Protein AF-A0A8S3FNK2-F1 (afdb_monomer_lite)

Sequence (102 aa):
LIDAASNMPTMTAAFDQECASVTMARIAVHRADTEEGADVLRWLDKTLIRLCQKFAIYEKDNPGSFQLADTFTLYPQFMYHLRRSQFLQVFNNSPDETAFYR

InterPro domains:
  IPR006900 Sec23/Sec24, helical domain [PF04815] (16-102)
  IPR036175 Sec23/Sec24 helical domain superfamily [SSF81811] (16-102)
  IPR037364 Protein transport protein Sec23 [PTHR11141] (7-102)

Foldseek 3Di:
DPPPVVCLVVCLVPAALVVVLVVLLVVLLVCVVPDPLVVSLVVLVVVVVVVQVRAWDADPPDPVRTDHDPNCPCNVVSSVDSNVDCSRPVPVHDPVRNVVVD

Structure (mmCIF, N/CA/C/O backbone):
data_AF-A0A8S3FNK2-F1
#
_entry.id   AF-A0A8S3FNK2-F1
#
loop_
_atom_site.group_PDB
_atom_site.id
_atom_site.type_symbol
_atom_site.label_atom_id
_atom_site.label_alt_id
_atom_site.label_comp_id
_atom_site.label_asym_id
_atom_site.label_entity_id
_atom_site.label_seq_id
_atom_site.pdbx_PDB_ins_code
_atom_site.Cartn_x
_atom_site.Cartn_y
_atom_site.Cartn_z
_atom_site.occupancy
_atom_site.B_iso_or_equiv
_atom_site.auth_seq_id
_atom_site.auth_comp_id
_atom_site.auth_asym_id
_atom_site.auth_atom_id
_atom_site.pdbx_PDB_model_num
ATOM 1 N N . LEU A 1 1 ? 11.334 3.707 30.193 1.00 43.28 1 LEU A N 1
ATOM 2 C CA . LEU A 1 1 ? 10.810 2.977 29.019 1.00 43.28 1 LEU A CA 1
ATOM 3 C C . LEU A 1 1 ? 9.334 3.319 28.934 1.00 43.28 1 LEU A C 1
ATOM 5 O O . LEU A 1 1 ? 8.587 2.889 29.794 1.00 43.28 1 LEU A O 1
ATOM 9 N N . ILE A 1 2 ? 8.958 4.228 28.035 1.00 47.81 2 ILE A N 1
ATOM 10 C CA . ILE A 1 2 ? 7.559 4.642 27.861 1.00 47.81 2 ILE A CA 1
ATOM 11 C C . ILE A 1 2 ? 6.881 3.519 27.074 1.00 47.81 2 ILE A C 1
ATOM 13 O O . ILE A 1 2 ? 7.339 3.199 25.977 1.00 47.81 2 ILE A O 1
ATOM 17 N N . ASP A 1 3 ? 5.867 2.879 27.654 1.00 52.34 3 ASP A N 1
ATOM 18 C CA . ASP A 1 3 ? 5.158 1.766 27.021 1.00 52.34 3 ASP A CA 1
ATOM 19 C C . ASP A 1 3 ? 4.582 2.195 25.669 1.00 52.34 3 ASP A C 1
ATOM 21 O O . ASP A 1 3 ? 3.768 3.108 25.581 1.00 52.34 3 ASP A O 1
ATOM 25 N N . ALA A 1 4 ? 4.960 1.511 24.587 1.00 57.75 4 ALA A N 1
ATOM 26 C CA . ALA A 1 4 ? 4.435 1.794 23.248 1.00 57.75 4 ALA A CA 1
ATOM 27 C C . ALA A 1 4 ? 2.893 1.700 23.173 1.00 57.75 4 ALA A C 1
ATOM 29 O O . ALA A 1 4 ? 2.280 2.288 22.284 1.00 57.75 4 ALA A O 1
ATOM 30 N N . ALA A 1 5 ? 2.265 0.991 24.119 1.00 59.44 5 ALA A N 1
ATOM 31 C CA . ALA A 1 5 ? 0.817 0.897 24.257 1.00 59.44 5 ALA A CA 1
ATOM 32 C C . ALA A 1 5 ? 0.164 2.206 24.743 1.00 59.44 5 ALA A C 1
ATOM 34 O O . ALA A 1 5 ? -0.924 2.534 24.275 1.00 59.44 5 ALA A O 1
ATOM 35 N N . SER A 1 6 ? 0.816 2.987 25.617 1.00 64.06 6 SER A N 1
ATOM 36 C CA . SER A 1 6 ? 0.245 4.249 26.121 1.00 64.06 6 SER A CA 1
ATOM 37 C C . SER A 1 6 ? 0.238 5.361 25.066 1.00 64.06 6 SER A C 1
ATOM 39 O O . SER A 1 6 ? -0.587 6.268 25.135 1.00 64.06 6 SER A O 1
ATOM 41 N N . ASN A 1 7 ? 1.085 5.248 24.037 1.00 79.19 7 ASN A N 1
ATOM 42 C CA . ASN A 1 7 ? 1.164 6.201 22.926 1.00 79.19 7 ASN A CA 1
ATOM 43 C C . ASN A 1 7 ? 0.281 5.846 21.716 1.00 79.19 7 ASN A C 1
ATOM 45 O O . ASN A 1 7 ? 0.213 6.635 20.772 1.00 79.19 7 ASN A O 1
ATOM 49 N N . MET A 1 8 ? -0.404 4.696 21.714 1.00 82.44 8 MET A N 1
ATOM 50 C CA . MET A 1 8 ? -1.198 4.244 20.560 1.00 82.44 8 MET A CA 1
ATOM 51 C C . MET A 1 8 ? -2.284 5.247 20.118 1.00 82.44 8 MET A C 1
ATOM 53 O O . MET A 1 8 ? -2.407 5.470 18.910 1.00 82.44 8 MET A O 1
ATOM 57 N N . PRO A 1 9 ? -3.032 5.906 21.031 1.00 86.81 9 PRO A N 1
ATOM 58 C CA . PRO A 1 9 ? -4.026 6.907 20.638 1.00 86.81 9 PRO A CA 1
ATOM 59 C C . PRO A 1 9 ? -3.391 8.106 19.922 1.00 86.81 9 PRO A C 1
ATOM 61 O O . PRO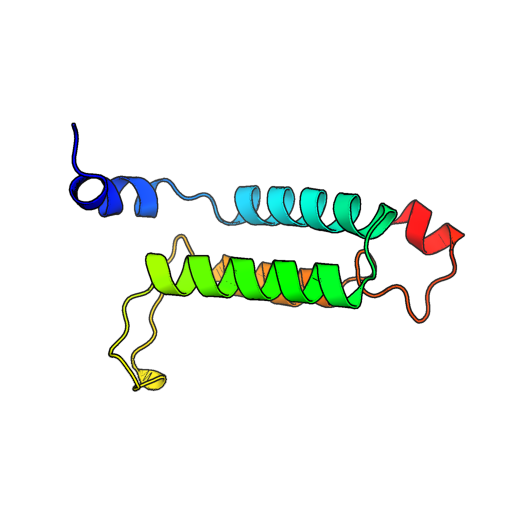 A 1 9 ? -3.850 8.506 18.854 1.00 86.81 9 PRO A O 1
ATOM 64 N N . THR A 1 10 ? -2.281 8.624 20.455 1.00 89.75 10 THR A N 1
ATOM 65 C CA . THR A 1 10 ? -1.531 9.738 19.857 1.00 89.75 10 THR A CA 1
ATOM 66 C C . THR A 1 10 ? -0.985 9.369 18.480 1.00 89.75 10 THR A C 1
ATOM 68 O O . THR A 1 10 ? -1.089 10.155 17.544 1.00 89.75 10 THR A O 1
ATOM 71 N N . MET A 1 11 ? -0.444 8.156 18.326 1.00 88.88 11 MET A N 1
ATOM 72 C CA . MET A 1 11 ? 0.054 7.667 17.036 1.00 88.88 11 MET A CA 1
ATOM 73 C C . MET A 1 11 ? -1.064 7.517 15.999 1.00 88.88 11 MET A C 1
ATOM 75 O O . MET A 1 11 ? -0.859 7.842 14.835 1.00 88.88 11 MET A O 1
ATOM 79 N N . THR A 1 12 ? -2.239 7.043 16.420 1.00 92.00 12 THR A N 1
ATOM 80 C CA . THR A 1 12 ? -3.412 6.863 15.547 1.00 92.00 12 THR A CA 1
ATOM 81 C C . THR A 1 12 ? -3.925 8.209 15.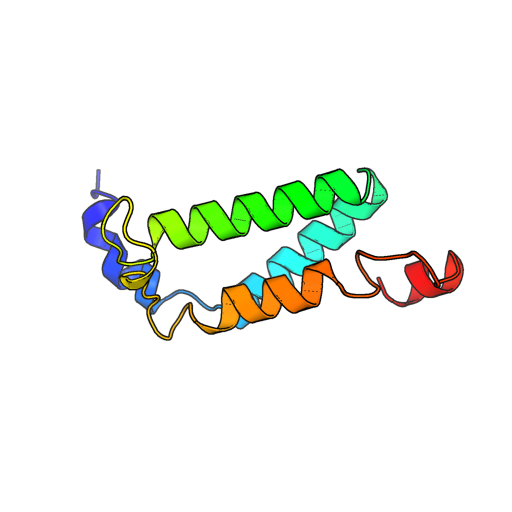034 1.00 92.00 12 THR A C 1
ATOM 83 O O . THR A 1 12 ? -4.248 8.338 13.854 1.00 92.00 12 THR A O 1
ATOM 86 N N . ALA A 1 13 ? -3.965 9.219 15.907 1.00 92.62 13 ALA A N 1
ATOM 87 C CA . ALA A 1 13 ? -4.396 10.570 15.559 1.00 92.62 13 ALA A CA 1
ATOM 88 C C . ALA A 1 13 ? -3.383 11.318 14.675 1.00 92.62 13 ALA A C 1
ATOM 90 O O . ALA A 1 13 ? -3.775 12.159 13.874 1.00 92.62 13 ALA A O 1
ATOM 91 N N . ALA A 1 14 ? -2.090 11.014 14.811 1.00 94.69 14 ALA A N 1
ATOM 92 C CA . ALA A 1 14 ? -1.020 11.653 14.046 1.00 94.69 14 ALA A CA 1
ATOM 93 C C . ALA A 1 14 ? -0.716 10.968 12.699 1.00 94.69 14 ALA A C 1
ATOM 95 O O . ALA A 1 14 ? 0.179 11.415 11.982 1.00 94.69 14 ALA A O 1
ATOM 96 N N . PHE A 1 15 ? -1.397 9.867 12.364 1.00 97.00 15 PHE A N 1
ATOM 97 C CA . PHE A 1 15 ? -1.154 9.155 11.113 1.00 97.00 15 PHE A CA 1
ATOM 98 C C . PHE A 1 15 ? -1.734 9.918 9.917 1.00 97.00 15 PHE A C 1
ATOM 100 O O . PHE A 1 15 ? -2.938 10.149 9.834 1.00 97.00 15 PHE A O 1
ATOM 107 N N . ASP A 1 16 ? -0.866 10.260 8.968 1.00 98.06 16 ASP A N 1
ATOM 108 C CA . ASP A 1 16 ? -1.234 10.861 7.688 1.00 98.06 16 ASP A CA 1
ATOM 109 C C . ASP A 1 16 ? -1.307 9.770 6.610 1.00 98.06 16 ASP A C 1
ATOM 111 O O . ASP A 1 16 ? -0.289 9.311 6.079 1.00 98.06 16 ASP A O 1
ATOM 115 N N . GLN A 1 17 ? -2.526 9.328 6.302 1.00 97.88 17 GLN A N 1
ATOM 116 C CA . GLN A 1 17 ? -2.761 8.264 5.327 1.00 97.88 17 GLN A CA 1
ATOM 117 C C . GLN A 1 17 ? -2.408 8.637 3.885 1.00 97.88 17 GLN A C 1
ATOM 119 O O . GLN A 1 17 ? -2.046 7.743 3.117 1.00 97.88 17 GLN A O 1
ATOM 124 N N . GLU A 1 18 ? -2.482 9.909 3.496 1.00 98.25 18 GLU A N 1
ATOM 125 C CA . GLU A 1 18 ? -2.151 10.338 2.133 1.00 98.25 18 GLU A CA 1
ATOM 126 C C . GLU A 1 18 ? -0.633 10.337 1.942 1.00 98.25 18 GLU A C 1
ATOM 128 O O . GLU A 1 18 ? -0.111 9.688 1.028 1.00 98.25 18 GLU A O 1
ATOM 133 N N . CYS A 1 19 ? 0.091 10.960 2.876 1.00 98.38 19 CYS A N 1
ATOM 134 C CA . CYS A 1 19 ? 1.551 10.975 2.889 1.00 98.38 19 CYS A CA 1
ATOM 135 C C . CYS A 1 19 ? 2.133 9.557 2.998 1.00 98.38 19 CYS A C 1
ATOM 137 O O . CYS A 1 19 ? 3.044 9.186 2.244 1.00 98.38 19 CYS A O 1
ATOM 139 N N . ALA A 1 20 ? 1.579 8.721 3.884 1.00 98.19 20 ALA A N 1
ATOM 140 C CA . ALA A 1 20 ? 1.993 7.328 4.017 1.00 98.19 20 ALA A CA 1
ATOM 141 C C . ALA A 1 20 ? 1.766 6.542 2.717 1.00 98.19 20 ALA A C 1
ATOM 143 O O . ALA A 1 20 ? 2.637 5.772 2.312 1.00 98.19 20 ALA A O 1
ATOM 144 N N . SER A 1 21 ? 0.639 6.763 2.032 1.00 98.19 21 SER A N 1
ATOM 145 C CA . SER A 1 21 ? 0.322 6.076 0.775 1.00 98.19 21 SER A CA 1
ATOM 146 C C . SER A 1 21 ? 1.303 6.429 -0.339 1.00 98.19 21 SER A C 1
ATOM 148 O O . SER A 1 21 ? 1.821 5.530 -1.001 1.00 98.19 21 SER A O 1
ATOM 150 N N . VAL A 1 22 ? 1.618 7.717 -0.514 1.00 98.50 22 VAL A N 1
ATOM 151 C CA . VAL A 1 22 ? 2.606 8.169 -1.508 1.00 98.50 22 VAL A CA 1
ATOM 152 C C . VAL A 1 22 ? 3.999 7.636 -1.170 1.00 98.50 22 VAL A C 1
ATOM 154 O O . VAL A 1 22 ? 4.713 7.149 -2.046 1.00 98.50 22 VAL A O 1
ATOM 157 N N . THR A 1 23 ? 4.383 7.659 0.106 1.00 98.56 23 THR A N 1
ATOM 158 C CA . THR A 1 23 ? 5.675 7.120 0.556 1.00 98.56 23 THR A CA 1
ATOM 159 C C . THR A 1 23 ? 5.786 5.624 0.258 1.00 98.56 23 THR A C 1
ATOM 161 O O . THR A 1 23 ? 6.788 5.170 -0.293 1.00 98.56 23 THR A O 1
ATOM 164 N N . MET A 1 24 ? 4.735 4.859 0.549 1.00 98.44 24 MET A N 1
ATOM 165 C CA . MET A 1 24 ? 4.681 3.427 0.259 1.00 98.44 24 MET A CA 1
ATOM 166 C C . MET A 1 24 ? 4.673 3.129 -1.239 1.00 98.44 24 MET A C 1
ATOM 168 O O . MET A 1 24 ? 5.327 2.177 -1.658 1.00 98.44 24 MET A O 1
ATOM 172 N N . ALA A 1 25 ? 4.014 3.961 -2.051 1.00 98.38 25 ALA A N 1
ATOM 173 C CA . ALA A 1 25 ? 4.073 3.868 -3.507 1.00 98.38 25 ALA A CA 1
ATOM 174 C C . ALA A 1 25 ? 5.504 4.045 -4.030 1.00 98.38 25 ALA A C 1
ATOM 176 O O . ALA A 1 25 ? 5.966 3.224 -4.817 1.00 98.38 25 ALA A O 1
ATOM 177 N N . ARG A 1 26 ? 6.241 5.048 -3.534 1.00 98.25 26 ARG A N 1
ATOM 178 C CA . ARG A 1 26 ? 7.647 5.270 -3.917 1.00 98.25 26 ARG A CA 1
ATOM 179 C C . ARG A 1 26 ? 8.538 4.084 -3.556 1.00 98.25 26 ARG A C 1
ATOM 181 O O . ARG A 1 26 ? 9.374 3.685 -4.359 1.00 98.25 26 ARG A O 1
ATOM 188 N N . ILE A 1 27 ? 8.340 3.494 -2.374 1.00 98.38 27 ILE A N 1
ATOM 189 C CA . ILE A 1 27 ? 9.071 2.284 -1.975 1.00 98.38 27 ILE A CA 1
ATOM 190 C C . ILE A 1 27 ? 8.692 1.111 -2.887 1.00 98.38 27 ILE A C 1
ATOM 192 O O . ILE A 1 27 ? 9.577 0.385 -3.327 1.00 98.38 27 ILE A O 1
ATOM 196 N N . ALA A 1 28 ? 7.406 0.926 -3.195 1.00 98.06 28 ALA A N 1
ATOM 197 C CA . ALA A 1 28 ? 6.946 -0.149 -4.073 1.00 98.06 28 ALA A CA 1
ATOM 198 C C . ALA A 1 28 ? 7.556 -0.041 -5.479 1.00 98.06 28 ALA A C 1
ATOM 200 O O . ALA A 1 28 ? 8.056 -1.036 -5.996 1.00 98.06 28 ALA A O 1
ATOM 201 N N . VAL A 1 29 ? 7.562 1.162 -6.065 1.00 97.50 29 VAL A N 1
ATOM 202 C CA . VAL A 1 29 ? 8.180 1.432 -7.373 1.00 97.50 29 VAL A CA 1
ATOM 203 C C . VAL A 1 29 ? 9.672 1.127 -7.340 1.00 97.50 29 VAL A C 1
ATOM 205 O O . VAL A 1 29 ? 10.144 0.370 -8.176 1.00 97.50 29 VAL A O 1
ATOM 208 N N . HIS A 1 30 ? 10.387 1.614 -6.323 1.00 97.69 30 HIS A N 1
ATOM 209 C CA . HIS A 1 30 ? 11.817 1.348 -6.182 1.00 97.69 30 HIS A CA 1
ATOM 210 C C . HIS A 1 30 ? 12.137 -0.150 -6.035 1.00 97.69 30 HIS A C 1
ATOM 212 O O . HIS A 1 30 ? 13.089 -0.654 -6.625 1.00 97.69 30 HIS A O 1
ATOM 218 N N . ARG A 1 31 ? 11.330 -0.898 -5.270 1.00 97.50 31 ARG A N 1
ATOM 219 C CA . ARG A 1 31 ? 11.480 -2.361 -5.171 1.00 97.50 31 ARG A CA 1
ATOM 220 C C . ARG A 1 31 ? 11.244 -3.039 -6.516 1.00 97.50 31 ARG A C 1
ATOM 222 O O . ARG A 1 31 ? 11.966 -3.971 -6.851 1.00 97.50 31 ARG A O 1
ATOM 229 N N . ALA A 1 32 ? 10.284 -2.553 -7.300 1.00 96.00 32 ALA A N 1
ATOM 230 C CA . ALA A 1 32 ? 9.942 -3.101 -8.609 1.00 96.00 32 ALA A CA 1
ATOM 231 C C . ALA A 1 32 ? 11.018 -2.884 -9.691 1.00 96.00 32 ALA A C 1
ATOM 233 O O . ALA A 1 32 ? 10.822 -3.332 -10.822 1.00 96.00 32 ALA A O 1
ATOM 234 N N . ASP A 1 33 ? 12.127 -2.209 -9.374 1.00 93.25 33 ASP A N 1
ATOM 235 C CA . ASP A 1 33 ? 13.301 -2.117 -10.249 1.00 93.25 33 ASP A CA 1
ATOM 236 C C . ASP A 1 33 ? 14.227 -3.337 -10.119 1.00 93.25 33 ASP A C 1
ATOM 238 O O . ASP A 1 33 ? 15.009 -3.619 -11.025 1.00 93.25 33 ASP A O 1
ATOM 242 N N . THR A 1 34 ? 14.160 -4.066 -8.998 1.00 93.88 34 THR A N 1
ATOM 243 C CA . THR A 1 34 ? 15.060 -5.203 -8.716 1.00 93.88 34 THR A CA 1
ATOM 244 C C . THR A 1 34 ? 14.338 -6.488 -8.307 1.00 93.88 34 THR A C 1
ATOM 246 O O . THR A 1 34 ? 14.893 -7.572 -8.472 1.00 93.88 34 THR A O 1
ATOM 249 N N . GLU A 1 35 ? 13.109 -6.393 -7.799 1.00 95.88 35 GLU A N 1
ATOM 250 C CA . GLU A 1 35 ? 12.283 -7.522 -7.360 1.00 95.88 35 GLU A CA 1
ATOM 251 C C . GLU A 1 35 ? 11.211 -7.876 -8.406 1.00 95.88 35 GLU A C 1
ATOM 253 O O . GLU A 1 35 ? 10.728 -7.016 -9.146 1.00 95.88 35 GLU A O 1
ATOM 258 N N . GLU A 1 36 ? 10.779 -9.142 -8.439 1.00 93.88 36 GLU A N 1
ATOM 259 C CA . GLU A 1 36 ? 9.659 -9.557 -9.288 1.00 93.88 36 GLU A CA 1
ATOM 260 C C . GLU A 1 36 ? 8.351 -8.877 -8.855 1.00 93.88 36 GLU A C 1
ATOM 262 O O . GLU A 1 36 ? 8.034 -8.783 -7.666 1.00 93.88 36 GLU A O 1
ATOM 267 N N . GLY A 1 37 ? 7.531 -8.457 -9.826 1.00 93.19 37 GLY A N 1
ATOM 268 C CA . GLY A 1 37 ? 6.289 -7.726 -9.551 1.00 93.19 37 GLY A CA 1
ATOM 269 C C . GLY A 1 37 ? 5.351 -8.455 -8.579 1.00 93.19 37 GLY A C 1
ATOM 270 O O . GLY A 1 37 ? 4.778 -7.828 -7.690 1.00 93.19 37 GLY A O 1
ATOM 271 N N . ALA A 1 38 ? 5.243 -9.784 -8.675 1.00 95.75 38 ALA A N 1
ATOM 272 C CA . ALA A 1 38 ? 4.429 -10.584 -7.757 1.00 95.75 38 ALA A CA 1
ATOM 273 C C . ALA A 1 38 ? 4.909 -10.490 -6.295 1.00 95.75 38 ALA A C 1
ATOM 275 O O . ALA A 1 38 ? 4.083 -10.411 -5.378 1.00 95.75 38 ALA A O 1
ATOM 276 N N . ASP A 1 39 ? 6.222 -10.441 -6.068 1.00 97.56 39 ASP A N 1
ATOM 277 C CA . ASP A 1 39 ? 6.803 -10.312 -4.732 1.00 97.56 39 ASP A CA 1
ATOM 278 C C . ASP A 1 39 ? 6.598 -8.912 -4.150 1.00 97.56 39 ASP A C 1
ATOM 280 O O . ASP A 1 39 ? 6.224 -8.790 -2.977 1.00 97.56 39 ASP A O 1
ATOM 284 N N . VAL A 1 40 ? 6.724 -7.864 -4.972 1.00 98.00 40 VAL A N 1
ATOM 285 C CA . VAL A 1 40 ? 6.427 -6.480 -4.562 1.00 98.00 40 VAL A CA 1
ATOM 286 C C . VAL A 1 40 ? 4.962 -6.338 -4.144 1.00 98.00 40 VAL A C 1
ATOM 288 O O . VAL A 1 40 ? 4.668 -5.762 -3.093 1.00 98.00 40 VAL A O 1
ATOM 291 N N . LEU A 1 41 ? 4.029 -6.915 -4.908 1.00 98.19 41 LEU A N 1
ATOM 292 C CA . LEU A 1 41 ? 2.603 -6.914 -4.559 1.00 98.19 41 LEU A CA 1
ATOM 293 C C . LEU A 1 41 ? 2.344 -7.673 -3.258 1.00 98.19 41 LEU A C 1
ATOM 295 O O . LEU A 1 41 ? 1.624 -7.186 -2.388 1.00 98.19 41 LEU A O 1
ATOM 299 N N . ARG A 1 42 ? 2.976 -8.839 -3.078 1.00 98.38 42 ARG A N 1
ATOM 300 C CA . ARG A 1 42 ? 2.852 -9.617 -1.840 1.00 98.38 42 ARG A CA 1
ATOM 301 C C . ARG A 1 42 ? 3.398 -8.854 -0.637 1.00 98.38 42 ARG A C 1
ATOM 303 O O . ARG A 1 42 ? 2.839 -8.953 0.457 1.00 98.38 42 ARG A O 1
ATOM 310 N N . TRP A 1 43 ? 4.489 -8.113 -0.810 1.00 98.38 43 TRP A N 1
ATOM 311 C CA . TRP A 1 43 ? 5.045 -7.241 0.220 1.00 98.38 43 TRP A CA 1
ATOM 312 C C . TRP A 1 43 ? 4.091 -6.091 0.568 1.00 98.38 43 TRP A C 1
ATOM 314 O O . TRP A 1 43 ? 3.862 -5.836 1.756 1.00 98.38 43 TRP A O 1
ATOM 324 N N . LEU A 1 44 ? 3.494 -5.451 -0.439 1.00 98.50 44 LEU A N 1
ATOM 325 C CA . LEU A 1 44 ? 2.526 -4.372 -0.256 1.00 98.50 44 LEU A CA 1
ATOM 326 C C . LEU A 1 44 ? 1.295 -4.864 0.520 1.00 98.50 44 LEU A C 1
ATOM 328 O O . LEU A 1 44 ? 0.949 -4.296 1.558 1.00 98.50 44 LEU A O 1
ATOM 332 N N . ASP A 1 45 ? 0.711 -5.984 0.084 1.00 98.50 45 ASP A N 1
ATOM 333 C CA . ASP A 1 45 ? -0.462 -6.601 0.708 1.00 98.50 45 ASP A CA 1
ATOM 334 C C . ASP A 1 45 ? -0.157 -7.024 2.163 1.00 98.50 45 ASP A C 1
ATOM 336 O O . ASP A 1 45 ? -0.922 -6.727 3.083 1.00 98.50 45 ASP A O 1
ATOM 340 N N . LYS A 1 46 ? 1.007 -7.641 2.426 1.00 98.50 46 LYS A N 1
ATOM 341 C CA . LYS A 1 46 ? 1.434 -7.991 3.797 1.00 98.50 46 LYS A CA 1
ATOM 342 C C . LYS A 1 46 ? 1.637 -6.767 4.687 1.00 98.50 46 LYS A C 1
ATOM 344 O O . LYS A 1 46 ? 1.374 -6.842 5.888 1.00 98.50 46 LYS A O 1
ATOM 349 N N . THR A 1 47 ? 2.135 -5.666 4.135 1.00 98.31 47 THR A N 1
ATOM 350 C CA . THR A 1 47 ? 2.348 -4.431 4.898 1.00 98.31 47 THR A CA 1
ATOM 351 C C . THR A 1 47 ? 1.015 -3.787 5.271 1.00 98.31 47 THR A C 1
ATOM 353 O O . THR A 1 47 ? 0.835 -3.416 6.431 1.00 98.31 47 THR A O 1
ATOM 356 N N . LEU A 1 48 ? 0.052 -3.762 4.343 1.00 98.50 48 LEU A N 1
ATOM 357 C CA . LEU A 1 48 ? -1.321 -3.333 4.615 1.00 98.50 48 LEU A CA 1
ATOM 358 C C . LEU A 1 48 ? -1.976 -4.192 5.708 1.00 98.50 48 LEU A C 1
ATOM 360 O O . LEU A 1 48 ? -2.492 -3.646 6.679 1.00 98.50 48 LEU A O 1
ATOM 364 N N . ILE A 1 49 ? -1.892 -5.524 5.603 1.00 98.38 49 ILE A N 1
ATOM 365 C CA . ILE A 1 49 ? -2.473 -6.441 6.598 1.00 98.38 49 ILE A CA 1
ATOM 366 C C . ILE A 1 49 ? -1.906 -6.172 7.995 1.00 98.38 49 ILE A C 1
ATOM 368 O O . ILE A 1 49 ? -2.670 -6.087 8.952 1.00 98.38 49 ILE A O 1
ATOM 372 N N . ARG A 1 50 ? -0.586 -5.992 8.133 1.00 98.12 50 ARG A N 1
ATOM 373 C CA . ARG A 1 50 ? 0.044 -5.701 9.435 1.00 98.12 50 ARG A CA 1
ATOM 374 C C . ARG A 1 50 ? -0.411 -4.370 10.025 1.00 98.12 50 ARG A C 1
ATOM 376 O O . ARG A 1 50 ? -0.596 -4.280 11.235 1.00 98.12 50 ARG A O 1
ATOM 383 N N . LEU A 1 51 ? -0.577 -3.346 9.188 1.00 97.12 51 LEU A N 1
ATOM 384 C CA . LEU A 1 51 ? -1.088 -2.047 9.618 1.00 97.12 51 LEU A CA 1
ATOM 385 C C . LEU A 1 51 ? -2.526 -2.186 10.129 1.00 97.12 51 LEU A C 1
ATOM 387 O O . LEU A 1 51 ? -2.813 -1.775 11.251 1.00 97.12 51 LEU A O 1
ATOM 391 N N . CYS A 1 52 ? -3.396 -2.856 9.371 1.00 97.38 52 CYS A N 1
ATOM 392 C CA . CYS A 1 52 ? -4.766 -3.129 9.793 1.00 97.38 52 CYS A CA 1
ATOM 393 C C . CYS A 1 52 ? -4.815 -3.961 11.083 1.00 97.38 52 CYS A C 1
ATOM 395 O O . CYS A 1 52 ? -5.526 -3.599 12.009 1.00 97.38 52 CYS A O 1
ATOM 397 N N . GLN A 1 53 ? -4.012 -5.021 11.202 1.00 96.19 53 GLN A N 1
ATOM 398 C CA . GLN A 1 53 ? -3.952 -5.842 12.417 1.00 96.19 53 GLN A CA 1
ATOM 399 C C . GLN A 1 53 ? -3.546 -5.053 13.665 1.00 96.19 53 GLN A C 1
ATOM 401 O O . GLN A 1 53 ? -3.951 -5.431 14.763 1.00 96.19 53 GLN A O 1
ATOM 406 N N . LYS A 1 54 ? -2.737 -3.998 13.502 1.00 94.94 54 LYS A N 1
ATOM 407 C CA . LYS A 1 54 ? -2.225 -3.176 14.601 1.00 94.94 54 LYS A CA 1
ATOM 408 C C . LYS A 1 54 ? -3.161 -2.034 15.002 1.00 94.94 54 LYS A C 1
ATOM 410 O O . LYS A 1 54 ? -3.202 -1.704 16.182 1.00 94.94 54 LYS A O 1
ATOM 415 N N . PHE A 1 55 ? -3.849 -1.416 14.042 1.00 95.12 55 PHE A N 1
ATOM 416 C CA . PHE A 1 55 ? -4.601 -0.173 14.266 1.00 95.12 55 PHE A CA 1
ATOM 417 C C . PHE A 1 55 ? -6.119 -0.301 14.078 1.00 95.12 55 PHE A C 1
ATOM 419 O O . PHE A 1 55 ? -6.845 0.616 14.454 1.00 95.12 55 PHE A O 1
ATOM 426 N N . ALA A 1 56 ? -6.617 -1.407 13.519 1.00 96.00 56 ALA A N 1
ATOM 427 C CA . ALA A 1 56 ? -8.051 -1.669 13.452 1.00 96.00 56 ALA A CA 1
ATOM 428 C C . ALA A 1 56 ? -8.584 -2.232 14.772 1.00 96.00 56 ALA A C 1
ATOM 430 O O . ALA A 1 56 ? -7.868 -2.898 15.522 1.00 96.00 56 ALA A O 1
ATOM 431 N N . ILE A 1 57 ? -9.876 -2.024 15.001 1.00 96.00 57 ILE A N 1
ATOM 432 C CA . ILE A 1 57 ? -10.637 -2.672 16.066 1.00 96.00 57 ILE A CA 1
ATOM 433 C C . ILE A 1 57 ? -11.438 -3.797 15.418 1.00 96.00 57 ILE A C 1
ATOM 435 O O . ILE A 1 57 ? -12.115 -3.580 14.414 1.00 96.00 57 ILE A O 1
ATOM 439 N N . TYR A 1 58 ? -11.309 -5.009 15.949 1.00 97.81 58 TYR A N 1
ATOM 440 C CA . TYR A 1 58 ? -12.032 -6.181 15.470 1.00 97.81 58 TYR A CA 1
ATOM 441 C C . TYR A 1 58 ? -12.062 -7.270 16.541 1.00 97.81 58 TYR A C 1
ATOM 443 O O . TYR A 1 58 ? -11.176 -7.380 17.390 1.00 97.81 58 TYR A O 1
ATOM 451 N N . GLU A 1 59 ? -13.079 -8.111 16.457 1.00 97.88 59 GLU A N 1
ATOM 452 C CA . GLU A 1 59 ? -13.166 -9.379 17.157 1.00 97.88 59 GLU A CA 1
ATOM 453 C C . GLU A 1 59 ? -12.485 -10.466 16.325 1.00 97.88 59 GLU A C 1
ATOM 455 O O . GLU A 1 59 ? -12.641 -10.556 15.101 1.00 97.88 59 GLU A O 1
ATOM 460 N N . LYS A 1 60 ? -11.713 -11.317 17.000 1.00 96.00 60 LYS A N 1
ATOM 461 C CA . LYS A 1 60 ? -11.042 -12.439 16.350 1.00 96.00 60 LYS A CA 1
ATOM 462 C C . LYS A 1 60 ? -12.080 -13.358 15.694 1.00 96.00 60 LYS A C 1
ATOM 464 O O . LYS A 1 60 ? -13.103 -13.665 16.294 1.00 96.00 60 LYS A O 1
ATOM 469 N N . ASP A 1 61 ? -11.784 -13.797 14.472 1.00 95.94 61 ASP A N 1
ATOM 470 C CA . ASP A 1 61 ? -12.608 -14.722 13.684 1.00 95.94 61 ASP A CA 1
ATOM 471 C C . ASP A 1 61 ? -14.014 -14.188 13.311 1.00 95.94 61 ASP A C 1
ATOM 473 O O . ASP A 1 61 ? -14.833 -14.935 12.780 1.00 95.94 61 ASP A O 1
ATOM 477 N N . ASN A 1 62 ? -14.278 -12.884 13.494 1.00 97.81 62 ASN A N 1
ATOM 478 C CA . ASN A 1 62 ? -15.514 -12.210 13.077 1.00 97.81 62 ASN A CA 1
ATOM 479 C C . ASN A 1 62 ? -15.219 -11.047 12.101 1.00 97.81 62 ASN A C 1
ATOM 481 O O . ASN A 1 62 ? -15.061 -9.901 12.532 1.00 97.81 62 ASN A O 1
ATOM 485 N N . PRO A 1 63 ? -15.177 -11.290 10.776 1.00 96.69 63 PRO A N 1
ATOM 486 C CA . PRO A 1 63 ? -14.856 -10.257 9.787 1.00 96.69 63 PRO A CA 1
ATOM 487 C C . PRO A 1 63 ? -15.804 -9.046 9.787 1.00 96.69 63 PRO A C 1
ATOM 489 O O . PRO A 1 63 ? -15.383 -7.951 9.428 1.00 96.69 63 PRO A O 1
ATOM 492 N N . GLY A 1 64 ? -17.066 -9.218 10.204 1.00 98.06 64 GLY A N 1
ATOM 493 C CA . GLY A 1 64 ? -18.061 -8.138 10.243 1.00 98.06 64 GLY A CA 1
ATOM 494 C C . GLY A 1 64 ? -17.804 -7.087 11.327 1.00 98.06 64 GLY A C 1
ATOM 495 O O . GLY A 1 64 ? -18.391 -6.010 11.284 1.00 98.06 64 GLY A O 1
ATOM 496 N N . SER A 1 65 ? -16.920 -7.386 12.281 1.00 98.25 65 SER A N 1
ATOM 497 C CA . SER A 1 65 ? -16.533 -6.472 13.362 1.00 98.25 65 SER A CA 1
ATOM 498 C C . SER A 1 65 ? -15.435 -5.476 12.975 1.00 98.25 65 SER A C 1
ATOM 500 O O . SER A 1 65 ? -15.149 -4.56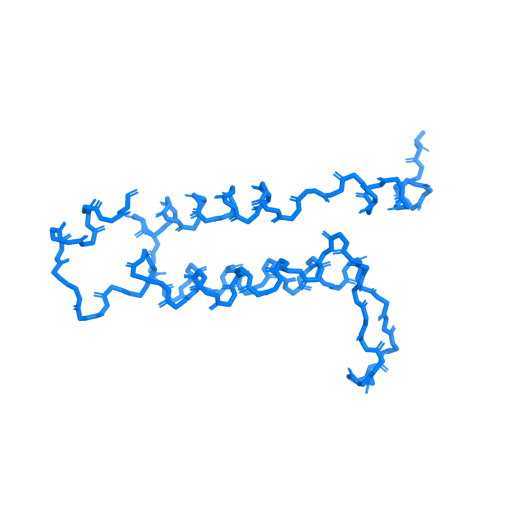3 13.745 1.00 98.25 65 SER A O 1
ATOM 502 N N . PHE A 1 66 ? -14.792 -5.656 11.818 1.00 98.19 66 PHE A N 1
ATOM 503 C CA . PHE A 1 66 ? -13.606 -4.892 11.449 1.00 98.19 66 PHE A CA 1
ATOM 504 C C . PHE A 1 66 ? -13.922 -3.415 11.206 1.00 98.19 66 PHE A C 1
ATOM 506 O O . PHE A 1 66 ? -14.703 -3.070 10.319 1.00 98.19 66 PHE A O 1
ATOM 513 N N . GLN A 1 67 ? -13.256 -2.541 11.959 1.00 97.69 67 GLN A N 1
ATOM 514 C CA . GLN A 1 67 ? -13.383 -1.093 11.837 1.00 97.69 67 GLN A CA 1
ATOM 515 C C . GLN A 1 67 ? -12.017 -0.404 11.900 1.00 97.69 67 GLN A C 1
ATOM 517 O O . GLN A 1 67 ? -11.157 -0.744 12.714 1.00 97.69 67 GLN A O 1
ATOM 522 N N . LEU A 1 68 ? -11.836 0.599 11.041 1.00 96.44 68 LEU A N 1
ATOM 523 C CA . LEU A 1 68 ? -10.694 1.511 11.050 1.00 96.44 68 LEU A CA 1
ATOM 524 C C . LEU A 1 68 ? -11.159 2.899 11.488 1.00 96.44 68 LEU A C 1
ATOM 526 O O . LEU A 1 68 ? -12.258 3.319 11.138 1.00 96.44 68 LEU A O 1
ATOM 530 N N . ALA A 1 69 ? -10.302 3.616 12.215 1.00 95.50 69 ALA A N 1
ATOM 531 C CA . ALA A 1 69 ? -10.509 5.035 12.483 1.00 95.50 69 ALA A CA 1
ATOM 532 C C . ALA A 1 69 ? -10.401 5.853 11.186 1.00 95.50 69 ALA A C 1
ATOM 534 O O . ALA A 1 69 ? -9.670 5.464 10.272 1.00 95.50 69 ALA A O 1
ATOM 535 N N . ASP A 1 70 ? -11.063 7.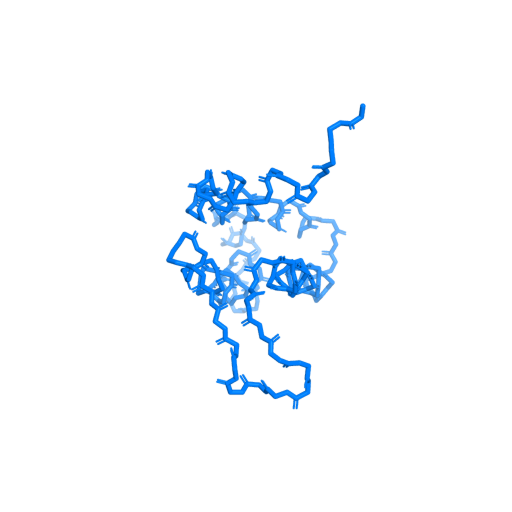011 11.129 1.00 95.75 70 ASP A N 1
ATOM 536 C CA . ASP A 1 70 ? -11.120 7.875 9.938 1.00 95.75 70 ASP A CA 1
ATOM 537 C C . ASP A 1 70 ? -9.736 8.214 9.364 1.00 95.75 70 ASP A C 1
ATOM 539 O O . ASP A 1 70 ? -9.568 8.250 8.143 1.00 95.75 70 ASP A O 1
ATOM 543 N N . THR A 1 71 ? -8.723 8.353 10.230 1.00 96.88 71 THR A N 1
ATOM 544 C CA . THR A 1 71 ? -7.321 8.602 9.848 1.00 96.88 71 THR A CA 1
ATOM 545 C C . THR A 1 71 ? -6.685 7.475 9.030 1.00 96.88 71 THR A C 1
ATOM 547 O O . THR A 1 71 ? -5.645 7.696 8.420 1.00 96.88 71 THR A O 1
ATOM 550 N N . PHE A 1 72 ? -7.298 6.288 8.976 1.00 97.62 72 PHE A N 1
ATOM 551 C CA . PHE A 1 72 ? -6.813 5.111 8.248 1.00 97.62 72 PHE A CA 1
ATOM 552 C C . PHE A 1 72 ? -7.759 4.607 7.152 1.00 97.62 72 PHE A C 1
ATOM 554 O O . PHE A 1 72 ? -7.357 3.748 6.368 1.00 97.62 72 PHE A O 1
ATOM 561 N N . THR A 1 73 ? -9.011 5.066 7.099 1.00 96.56 73 THR A N 1
ATOM 562 C CA . THR A 1 73 ? -10.051 4.471 6.234 1.00 96.56 73 THR A CA 1
ATOM 563 C C . THR A 1 73 ? -9.730 4.518 4.736 1.00 96.56 73 THR A C 1
ATOM 565 O O . THR A 1 73 ? -10.084 3.585 4.013 1.00 96.56 73 THR A O 1
ATOM 568 N N . LEU A 1 74 ? -9.018 5.544 4.259 1.00 97.88 74 LEU A N 1
ATOM 569 C CA . LEU A 1 74 ? -8.634 5.685 2.849 1.00 97.88 74 LEU A CA 1
ATOM 570 C C . LEU A 1 74 ? -7.361 4.908 2.507 1.00 97.88 74 LEU A C 1
ATOM 572 O O . LEU A 1 74 ? -7.155 4.549 1.349 1.00 97.88 74 LEU A O 1
ATOM 576 N N . TYR A 1 75 ? -6.513 4.599 3.489 1.00 98.50 75 TYR A N 1
ATOM 577 C CA . TYR A 1 75 ? -5.249 3.902 3.246 1.00 98.50 75 TYR A CA 1
ATOM 578 C C . TYR A 1 75 ? -5.429 2.548 2.517 1.00 98.50 75 TYR A C 1
ATOM 580 O O . TYR A 1 75 ? -4.779 2.345 1.486 1.00 98.50 75 TYR A O 1
ATOM 588 N N . PRO A 1 76 ? -6.344 1.637 2.924 1.00 98.50 76 PRO A N 1
ATOM 589 C CA . PRO A 1 76 ? -6.642 0.429 2.149 1.00 98.50 76 PRO A CA 1
ATOM 590 C C . PRO A 1 76 ? -7.107 0.722 0.717 1.00 98.50 76 PRO A C 1
ATOM 592 O O . PRO A 1 76 ? -6.738 -0.001 -0.211 1.00 98.50 76 PRO A O 1
ATOM 595 N N . GLN A 1 77 ? -7.879 1.795 0.514 1.00 98.38 77 GLN A N 1
ATOM 596 C CA . GLN A 1 77 ? -8.344 2.202 -0.811 1.00 98.38 77 GLN A CA 1
ATOM 597 C C . GLN A 1 77 ? -7.180 2.676 -1.687 1.00 98.38 77 GLN A C 1
ATOM 599 O O . GLN A 1 77 ? -7.102 2.281 -2.853 1.00 98.38 77 GLN A O 1
ATOM 604 N N . PHE A 1 78 ? 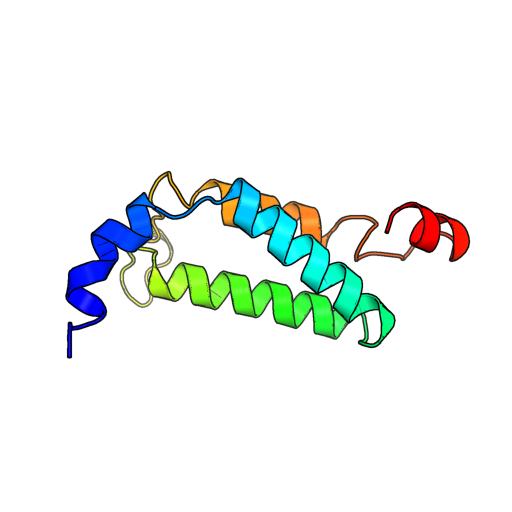-6.240 3.458 -1.153 1.00 98.69 78 PHE A N 1
ATOM 605 C CA . PHE A 1 78 ? -5.033 3.847 -1.883 1.00 98.69 78 PHE A CA 1
ATOM 606 C C . PHE A 1 78 ? -4.184 2.632 -2.259 1.00 98.69 78 PHE A C 1
ATOM 608 O O . PHE A 1 78 ? -3.802 2.494 -3.421 1.00 98.69 78 PHE A O 1
ATOM 615 N N . MET A 1 79 ? -3.963 1.699 -1.329 1.00 98.69 79 MET A N 1
ATOM 616 C CA . MET A 1 79 ? -3.215 0.466 -1.608 1.00 98.69 79 MET A CA 1
ATOM 617 C C . MET A 1 79 ? -3.902 -0.396 -2.681 1.00 98.69 79 MET A C 1
ATOM 619 O O . MET A 1 79 ? -3.233 -0.955 -3.553 1.00 98.69 79 MET A O 1
ATOM 623 N N . TYR A 1 80 ? -5.239 -0.453 -2.681 1.00 98.50 80 TYR A N 1
ATOM 624 C CA . TYR A 1 80 ? -6.028 -1.148 -3.703 1.00 98.50 80 TYR A CA 1
ATOM 625 C C . TYR A 1 80 ? -5.864 -0.551 -5.109 1.00 98.50 80 TYR A C 1
ATOM 627 O O . TYR A 1 80 ? -5.861 -1.293 -6.097 1.00 98.50 80 TYR A O 1
ATOM 635 N N . HIS A 1 81 ? -5.736 0.770 -5.231 1.00 98.50 81 HIS A N 1
ATOM 636 C CA . HIS A 1 81 ? -5.460 1.412 -6.518 1.00 98.50 81 HIS A CA 1
ATOM 637 C C . HIS A 1 81 ? -3.992 1.251 -6.917 1.00 98.50 81 HIS A C 1
ATOM 639 O O . HIS A 1 81 ? -3.716 0.844 -8.042 1.00 98.50 81 HIS A O 1
ATOM 645 N N . LEU A 1 82 ? -3.060 1.455 -5.984 1.00 98.38 82 LEU A N 1
ATOM 646 C CA . LEU A 1 82 ? -1.624 1.305 -6.214 1.00 98.38 82 LEU A CA 1
ATOM 647 C C . LEU A 1 82 ? -1.269 -0.086 -6.757 1.00 98.38 82 LEU A C 1
ATOM 649 O O . LEU A 1 82 ? -0.619 -0.192 -7.794 1.00 98.38 82 LEU A O 1
ATOM 653 N N . ARG A 1 83 ? -1.752 -1.161 -6.123 1.00 98.19 83 ARG A N 1
ATOM 654 C CA . ARG A 1 83 ? -1.432 -2.549 -6.519 1.00 98.19 83 ARG A CA 1
ATOM 655 C C . ARG A 1 83 ? -1.924 -2.941 -7.922 1.00 98.19 83 ARG A C 1
ATOM 657 O O . ARG A 1 83 ? -1.480 -3.950 -8.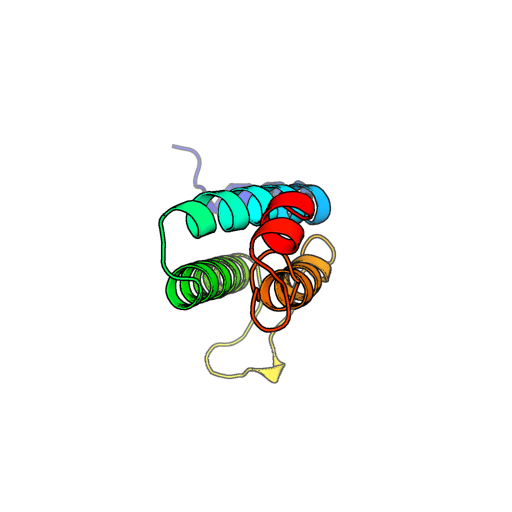465 1.00 98.19 83 ARG A O 1
ATOM 664 N N . ARG A 1 84 ? -2.864 -2.175 -8.488 1.00 97.19 84 ARG A N 1
ATOM 665 C CA . ARG A 1 84 ? -3.433 -2.369 -9.836 1.00 97.19 84 ARG A CA 1
ATOM 666 C C . ARG A 1 84 ? -3.008 -1.278 -10.825 1.00 97.19 84 ARG A C 1
ATOM 668 O O . ARG A 1 84 ? -3.437 -1.308 -11.971 1.00 97.19 84 ARG A O 1
ATOM 675 N N . SER A 1 85 ? -2.222 -0.306 -10.372 1.00 97.44 85 SER A N 1
ATOM 676 C CA . SER A 1 85 ? -1.757 0.809 -11.193 1.00 97.44 85 SER A CA 1
ATOM 677 C C . SER A 1 85 ? -0.693 0.365 -12.194 1.00 97.44 85 SER A C 1
ATOM 679 O O . SER A 1 85 ? -0.010 -0.639 -11.978 1.00 97.44 85 SER A O 1
ATOM 681 N N . GLN A 1 86 ? -0.494 1.167 -13.241 1.00 96.25 86 GLN A N 1
ATOM 682 C CA . GLN A 1 86 ? 0.546 0.946 -14.253 1.00 96.25 86 GLN A CA 1
ATOM 683 C C . GLN A 1 86 ? 1.971 1.016 -13.681 1.00 96.25 86 GLN A C 1
ATOM 685 O O . GLN A 1 86 ? 2.898 0.500 -14.296 1.00 96.25 86 GLN A O 1
ATOM 690 N N . PHE A 1 87 ? 2.153 1.576 -12.478 1.00 95.81 87 PHE A N 1
ATOM 691 C CA . PHE A 1 87 ? 3.447 1.579 -11.795 1.00 95.81 87 PHE A CA 1
ATOM 692 C C . PHE A 1 87 ? 3.914 0.157 -11.427 1.00 95.81 87 PHE A C 1
ATOM 694 O O . PHE A 1 87 ? 5.111 -0.139 -11.487 1.00 95.81 87 PHE A O 1
ATOM 701 N N . LEU A 1 88 ? 2.972 -0.726 -11.055 1.00 96.19 88 LEU A N 1
ATOM 702 C CA . LEU A 1 88 ? 3.249 -2.086 -10.563 1.00 96.19 88 LEU A CA 1
ATOM 703 C C . LEU A 1 88 ? 2.722 -3.192 -11.492 1.00 96.19 88 LEU A C 1
ATOM 705 O O . LEU A 1 88 ? 3.350 -4.241 -11.604 1.00 96.19 88 LEU A O 1
ATOM 709 N N . GLN A 1 89 ? 1.591 -2.970 -12.166 1.00 95.44 89 GLN A N 1
ATOM 710 C CA . GLN A 1 89 ? 1.043 -3.870 -13.184 1.00 95.44 89 GLN A CA 1
ATOM 711 C C . GLN A 1 89 ? 1.469 -3.382 -14.566 1.00 95.44 89 GLN A C 1
ATOM 713 O O . GLN A 1 89 ? 0.814 -2.538 -15.172 1.00 95.44 89 GLN A O 1
ATOM 718 N N . VAL A 1 90 ? 2.586 -3.914 -15.051 1.00 94.25 90 VAL A N 1
ATOM 719 C CA . VAL A 1 90 ? 3.210 -3.465 -16.306 1.00 94.25 90 VAL A CA 1
ATOM 720 C C . VAL A 1 90 ? 2.735 -4.248 -17.533 1.00 94.25 90 VAL A C 1
ATOM 722 O O . VAL A 1 90 ? 3.088 -3.912 -18.658 1.00 94.25 90 VAL A O 1
ATOM 725 N N . PHE A 1 91 ? 1.917 -5.290 -17.340 1.00 92.25 91 PHE A N 1
ATOM 726 C CA . PHE A 1 91 ? 1.272 -5.973 -18.459 1.00 92.25 91 PHE A CA 1
ATOM 727 C C . PHE A 1 91 ? 0.396 -4.978 -19.225 1.00 92.25 91 PHE A C 1
ATOM 729 O O . PHE A 1 91 ? -0.338 -4.210 -18.607 1.00 92.25 91 PHE A O 1
ATOM 736 N N . ASN A 1 92 ? 0.457 -5.029 -20.558 1.00 92.94 92 ASN A N 1
ATOM 737 C CA . ASN A 1 92 ? -0.186 -4.072 -21.464 1.00 92.94 92 ASN A CA 1
ATOM 738 C C . ASN A 1 92 ? 0.453 -2.664 -21.504 1.00 92.94 92 ASN A C 1
ATOM 740 O O . ASN A 1 92 ? -0.141 -1.765 -22.089 1.00 92.94 92 ASN A O 1
ATOM 744 N N . ASN A 1 93 ? 1.655 -2.483 -20.944 1.00 94.94 93 ASN A N 1
ATOM 745 C CA . ASN A 1 93 ? 2.503 -1.312 -21.184 1.00 94.94 93 ASN A CA 1
ATOM 746 C C . ASN A 1 93 ? 3.806 -1.757 -21.863 1.00 94.94 93 ASN A C 1
ATOM 748 O O . ASN A 1 93 ? 4.320 -2.850 -21.609 1.00 94.94 93 ASN A O 1
ATOM 752 N N . SER A 1 94 ? 4.373 -0.900 -22.703 1.00 97.31 94 SER A N 1
ATOM 753 C CA . SER A 1 94 ? 5.749 -1.053 -23.169 1.00 97.31 94 SER A CA 1
ATOM 754 C C . SER A 1 94 ? 6.755 -0.779 -22.034 1.00 97.31 94 SER A C 1
ATOM 756 O O . SER A 1 94 ? 6.415 -0.138 -21.028 1.00 97.31 94 SER A O 1
ATOM 758 N N . PRO A 1 95 ? 8.013 -1.243 -22.172 1.00 95.31 95 PRO A N 1
ATOM 759 C CA . PRO A 1 95 ? 9.074 -0.898 -21.228 1.00 95.31 95 PRO A CA 1
ATOM 760 C C . PRO A 1 95 ? 9.272 0.618 -21.082 1.00 95.31 95 PRO A C 1
ATOM 762 O O . PRO A 1 95 ? 9.398 1.105 -19.960 1.00 95.31 95 PRO A O 1
ATOM 765 N N . ASP A 1 96 ? 9.216 1.363 -22.189 1.00 97.00 96 ASP A N 1
ATOM 766 C CA . ASP A 1 96 ? 9.399 2.819 -22.197 1.00 97.00 96 ASP A CA 1
ATOM 767 C C . ASP A 1 96 ? 8.236 3.548 -21.507 1.00 97.00 96 ASP A C 1
ATOM 769 O O . ASP A 1 96 ? 8.467 4.458 -20.714 1.00 97.00 96 ASP A O 1
ATOM 773 N N . GLU A 1 97 ? 6.985 3.122 -21.729 1.00 97.31 97 GLU A N 1
ATOM 774 C CA . GLU A 1 97 ? 5.822 3.666 -21.006 1.00 97.31 97 GLU A CA 1
ATOM 775 C C . GLU A 1 97 ? 5.924 3.400 -19.504 1.00 97.31 97 GLU A C 1
ATOM 777 O O . GLU A 1 97 ? 5.659 4.283 -18.691 1.00 97.31 97 GLU A O 1
ATOM 782 N N . THR A 1 98 ? 6.349 2.194 -19.123 1.00 95.25 98 THR A N 1
ATOM 783 C CA . THR A 1 98 ? 6.554 1.841 -17.714 1.00 95.25 98 THR A CA 1
ATOM 784 C C . THR A 1 98 ? 7.616 2.731 -17.071 1.00 95.25 98 THR A C 1
ATOM 786 O O . THR A 1 98 ? 7.404 3.225 -15.965 1.00 95.25 98 THR A O 1
ATOM 789 N N . ALA A 1 99 ? 8.736 2.958 -17.762 1.00 94.31 99 ALA A N 1
ATOM 790 C CA . ALA A 1 99 ? 9.799 3.840 -17.293 1.00 94.31 99 ALA A CA 1
ATOM 791 C C . ALA A 1 99 ? 9.359 5.311 -17.230 1.00 94.31 99 ALA A C 1
ATOM 793 O O . ALA A 1 99 ? 9.810 6.032 -16.353 1.00 94.31 99 ALA A O 1
ATOM 794 N N . PHE A 1 100 ? 8.474 5.752 -18.129 1.00 96.25 100 PHE A N 1
ATOM 795 C CA . PHE A 1 100 ? 7.924 7.109 -18.123 1.00 96.25 100 PHE A CA 1
ATOM 796 C C . PHE A 1 100 ? 6.948 7.357 -16.966 1.00 96.25 100 PHE A C 1
ATOM 798 O O . PHE A 1 100 ? 6.921 8.453 -16.411 1.00 96.25 100 PHE A O 1
ATOM 805 N N . TYR A 1 101 ? 6.116 6.369 -16.619 1.00 93.44 101 TYR A N 1
ATOM 806 C CA . TYR A 1 101 ? 5.166 6.514 -15.514 1.00 93.44 101 TYR A CA 1
ATOM 807 C C . TYR A 1 101 ? 5.842 6.469 -14.136 1.00 93.44 101 TYR A C 1
ATOM 809 O O . TYR A 1 101 ? 5.324 7.077 -13.202 1.00 93.44 101 TYR A O 1
ATOM 817 N N . ARG A 1 102 ? 6.944 5.730 -13.985 1.00 92.38 102 ARG A N 1
ATOM 818 C CA . ARG A 1 102 ? 7.683 5.609 -12.717 1.00 92.38 102 ARG A CA 1
ATOM 819 C C . ARG A 1 102 ? 8.522 6.848 -12.410 1.00 92.38 102 ARG A C 1
ATOM 821 O O . ARG A 1 102 ? 8.574 7.198 -11.208 1.00 92.38 102 ARG A O 1
#

Radius of gyration: 16.12 Å; chains: 1; bounding box: 33×26×52 Å

Secondary structure (DSSP, 8-state):
---TTTTHHHHHHT--HHHHHHHHHHHHHHHTTTS-HHHHHHHHHHHHHHHHHHH-B--TT-GGG-B--TTTTTHHHHHHHHTTSTTT--TTS-HHHHHHH-

Organism: NCBI:txid392030

pLDDT: mean 93.73, std 10.52, range [43.28, 98.69]